Protein AF-A0AAI7ZFQ3-F1 (afdb_monomer_lite)

Secondary structure (DSSP, 8-state):
---------PPPP------------------PPP----------PPPPP--------------------PPPSB-HHIIIII---PBEEEEEETTEEEEEEEETTEEEEE-BSSPBSSHHHHHHHHHHT-SPBPS--

Structure (mmCIF, N/CA/C/O backbone):
data_AF-A0AAI7ZFQ3-F1
#
_entry.id   AF-A0AAI7ZFQ3-F1
#
loop_
_atom_site.group_PDB
_atom_site.id
_atom_site.type_symbol
_atom_site.label_atom_id
_atom_site.label_alt_id
_atom_site.label_comp_id
_atom_site.label_asym_id
_atom_site.label_entity_id
_atom_site.label_seq_id
_atom_site.pdbx_PDB_ins_code
_atom_site.Cartn_x
_atom_site.Cartn_y
_atom_site.Cartn_z
_atom_site.occupancy
_atom_site.B_iso_or_equiv
_atom_site.auth_seq_id
_atom_site.auth_comp_id
_atom_site.auth_asym_id
_atom_site.auth_atom_id
_atom_site.pdbx_PDB_model_num
ATOM 1 N N . MET A 1 1 ? -7.528 -33.629 7.986 1.00 41.12 1 MET A N 1
ATOM 2 C CA . MET A 1 1 ? -6.453 -33.975 7.031 1.00 41.12 1 MET A CA 1
ATOM 3 C C . MET A 1 1 ? -6.542 -32.980 5.875 1.00 41.12 1 MET A C 1
ATOM 5 O O . MET A 1 1 ? -7.444 -33.098 5.067 1.00 41.12 1 MET A O 1
ATOM 9 N N . LEU A 1 2 ? -5.971 -31.781 6.020 1.00 47.16 2 LEU A N 1
ATOM 10 C CA . LEU A 1 2 ? -4.664 -31.378 5.470 1.00 47.16 2 LEU A CA 1
ATOM 11 C C . LEU A 1 2 ? -4.509 -31.696 3.974 1.00 47.16 2 LEU A C 1
ATOM 13 O O . LEU A 1 2 ? -4.024 -32.764 3.632 1.00 47.16 2 LEU A O 1
ATOM 17 N N . LEU A 1 3 ? -4.850 -30.734 3.113 1.00 45.72 3 LEU A N 1
ATOM 18 C CA . LEU A 1 3 ? -4.250 -30.577 1.784 1.00 45.72 3 LEU A CA 1
ATOM 19 C C . LEU A 1 3 ? -3.948 -29.089 1.575 1.00 45.72 3 LEU A C 1
ATOM 21 O O . LEU A 1 3 ? -4.693 -28.344 0.945 1.00 45.72 3 LEU A O 1
ATOM 25 N N . THR A 1 4 ? -2.843 -28.647 2.173 1.00 49.97 4 THR A N 1
ATOM 26 C CA . THR A 1 4 ? -2.204 -27.372 1.851 1.00 49.97 4 THR A CA 1
ATOM 27 C C . THR A 1 4 ? -1.523 -27.535 0.494 1.00 49.97 4 THR A C 1
ATOM 29 O O . THR A 1 4 ? -0.445 -28.120 0.397 1.00 49.97 4 THR A O 1
ATOM 32 N N . SER A 1 5 ? -2.163 -27.064 -0.574 1.00 43.50 5 SER A N 1
ATOM 33 C CA . SER A 1 5 ? -1.555 -27.021 -1.905 1.00 43.50 5 SER A CA 1
ATOM 34 C C . SER A 1 5 ? -0.593 -25.831 -1.989 1.00 43.50 5 SER A C 1
ATOM 36 O O . SER A 1 5 ? -0.922 -24.783 -2.541 1.00 43.50 5 SER A O 1
ATOM 38 N N . SER A 1 6 ? 0.595 -25.983 -1.401 1.00 46.84 6 SER A N 1
ATOM 39 C CA . SER A 1 6 ? 1.730 -25.081 -1.611 1.00 46.84 6 SER A CA 1
ATOM 40 C C . SER A 1 6 ? 2.321 -25.340 -2.993 1.00 46.84 6 SER A C 1
ATOM 42 O O . SER A 1 6 ? 3.025 -26.326 -3.195 1.00 46.84 6 SER A O 1
ATOM 44 N N . ALA A 1 7 ? 2.043 -24.456 -3.947 1.00 53.56 7 ALA A N 1
ATOM 45 C CA . ALA A 1 7 ? 2.767 -24.408 -5.211 1.00 53.56 7 ALA A CA 1
ATOM 46 C C . ALA A 1 7 ? 4.054 -23.576 -5.027 1.00 53.56 7 ALA A C 1
ATOM 48 O O . ALA A 1 7 ? 3.957 -22.396 -4.682 1.00 53.56 7 ALA A O 1
ATOM 49 N N . PRO A 1 8 ? 5.259 -24.133 -5.244 1.00 49.69 8 PRO A N 1
ATOM 50 C CA . PRO A 1 8 ? 6.464 -23.329 -5.380 1.00 49.69 8 PRO A CA 1
ATOM 51 C C . PRO A 1 8 ? 6.495 -22.696 -6.777 1.00 49.69 8 PRO A C 1
ATOM 53 O O . PRO A 1 8 ? 6.519 -23.390 -7.793 1.00 49.69 8 PRO A O 1
ATOM 56 N N . CYS A 1 9 ? 6.498 -21.364 -6.835 1.00 45.59 9 CYS A N 1
ATOM 57 C CA . CYS A 1 9 ? 6.738 -20.627 -8.070 1.00 45.59 9 CYS A CA 1
ATOM 58 C C . CYS A 1 9 ? 8.158 -20.921 -8.577 1.00 45.59 9 CYS A C 1
ATOM 60 O O . CYS A 1 9 ? 9.153 -20.485 -8.001 1.00 45.59 9 CYS A O 1
ATOM 62 N N . GLN A 1 10 ? 8.213 -21.686 -9.663 1.00 47.81 10 GLN A N 1
ATOM 63 C CA . GLN A 1 10 ? 9.390 -22.045 -10.441 1.00 47.81 10 GLN A CA 1
ATOM 64 C C . GLN A 1 10 ? 10.123 -20.783 -10.939 1.00 47.81 10 GLN A C 1
ATOM 66 O O . GLN A 1 10 ? 9.554 -19.977 -11.675 1.00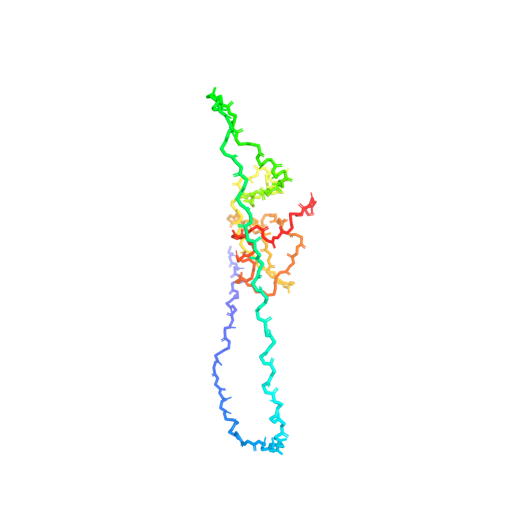 47.81 10 GLN A O 1
ATOM 71 N N . GLN A 1 11 ? 11.402 -20.625 -10.592 1.00 54.69 11 GLN A N 1
ATOM 72 C CA . GLN A 1 11 ? 12.312 -19.738 -11.323 1.00 54.69 11 GLN A CA 1
ATOM 73 C C . GLN A 1 11 ? 12.750 -20.432 -12.622 1.00 54.69 11 GLN A C 1
ATOM 75 O O . GLN A 1 11 ? 13.258 -21.553 -12.551 1.00 54.69 11 GLN A O 1
ATOM 80 N N . PRO A 1 12 ? 12.655 -19.793 -13.798 1.00 55.22 12 PRO A N 1
ATOM 81 C CA . PRO A 1 12 ? 13.429 -20.219 -14.954 1.00 55.22 12 PRO A CA 1
ATOM 82 C C . PRO A 1 12 ? 14.797 -19.524 -14.961 1.00 55.22 12 PRO A C 1
ATOM 84 O O . PRO A 1 12 ? 14.906 -18.297 -14.970 1.00 55.22 12 PRO A O 1
ATOM 87 N N . GLY A 1 13 ? 15.843 -20.348 -14.924 1.00 40.88 13 GLY A N 1
ATOM 88 C CA . GLY A 1 13 ? 17.237 -19.946 -15.035 1.00 40.88 13 GLY A CA 1
ATOM 89 C C . GLY A 1 13 ? 17.664 -19.539 -16.451 1.00 40.88 13 GLY A C 1
ATOM 90 O O . GLY A 1 13 ? 17.135 -20.011 -17.451 1.00 40.88 13 GLY A O 1
ATOM 91 N N . SER A 1 14 ? 18.653 -18.642 -16.471 1.00 50.50 14 SER A N 1
ATOM 92 C CA . SER A 1 14 ? 19.787 -18.490 -17.396 1.00 50.50 14 SER A CA 1
ATOM 93 C C . SER A 1 14 ? 19.914 -19.431 -18.607 1.00 50.50 14 SER A C 1
ATOM 95 O O . SER A 1 14 ? 20.019 -20.638 -18.420 1.00 50.50 14 SER A O 1
ATOM 97 N N . LEU A 1 15 ? 20.131 -18.851 -19.804 1.00 46.41 15 LEU A N 1
ATOM 98 C CA . LEU A 1 15 ? 21.307 -19.033 -20.699 1.00 46.41 15 LEU A CA 1
ATOM 99 C C . LEU A 1 15 ? 20.978 -18.684 -22.168 1.00 46.41 15 LEU A C 1
ATOM 101 O O . LEU A 1 15 ? 19.913 -19.023 -22.666 1.00 46.41 15 LEU A O 1
ATOM 105 N N . GLY A 1 16 ? 21.941 -18.083 -22.884 1.00 39.31 16 GLY A N 1
ATOM 106 C CA . GLY A 1 16 ? 21.940 -17.983 -24.356 1.00 39.31 16 GLY A CA 1
ATOM 107 C C . GLY A 1 16 ? 22.185 -16.562 -24.883 1.00 39.31 16 GLY A C 1
ATOM 108 O O . GLY A 1 16 ? 21.245 -15.824 -25.121 1.00 39.31 16 GLY A O 1
ATOM 109 N N . CYS A 1 17 ? 23.411 -16.034 -24.882 1.00 43.31 17 CYS A N 1
ATOM 110 C CA . CYS A 1 17 ? 24.428 -16.176 -25.937 1.00 43.31 17 CYS A CA 1
ATOM 111 C C . CYS A 1 17 ? 24.175 -15.368 -27.234 1.00 43.31 17 CYS A C 1
ATOM 113 O O . CYS A 1 17 ? 23.319 -15.706 -28.035 1.00 43.31 17 CYS A O 1
ATOM 115 N N . ARG A 1 18 ? 25.126 -14.452 -27.492 1.00 44.66 18 ARG A N 1
ATOM 116 C CA . ARG A 1 18 ? 25.699 -14.058 -28.800 1.00 44.66 18 ARG A CA 1
ATOM 117 C C . ARG A 1 18 ? 24.894 -13.116 -29.710 1.00 44.66 18 ARG A C 1
ATOM 119 O O . ARG A 1 18 ? 24.021 -13.521 -30.460 1.00 44.66 18 ARG A O 1
ATOM 126 N N . GLY A 1 19 ? 25.392 -11.881 -29.784 1.00 39.88 19 GLY A N 1
ATOM 127 C CA . GLY A 1 19 ? 25.233 -10.978 -30.924 1.00 39.88 19 GLY A CA 1
ATOM 128 C C . GLY A 1 19 ? 26.386 -9.974 -30.961 1.00 39.88 19 GLY A C 1
ATOM 129 O O . GLY A 1 19 ? 26.319 -8.914 -30.348 1.00 39.88 19 GLY A O 1
ATOM 130 N N . ILE A 1 20 ? 27.490 -10.343 -31.613 1.00 44.75 20 ILE A N 1
ATOM 131 C CA . ILE A 1 20 ? 28.644 -9.473 -31.877 1.00 44.75 20 ILE A CA 1
ATOM 132 C C . ILE A 1 20 ? 28.302 -8.558 -33.068 1.00 44.75 20 ILE A C 1
ATOM 134 O O . ILE A 1 20 ? 27.959 -9.090 -34.112 1.00 44.75 20 ILE A O 1
ATOM 138 N N . ARG A 1 21 ? 28.402 -7.230 -32.843 1.00 48.50 21 ARG A N 1
ATOM 139 C CA . ARG A 1 21 ? 28.926 -6.086 -33.659 1.00 48.50 21 ARG A CA 1
ATOM 140 C C . ARG A 1 21 ? 28.874 -6.146 -35.213 1.00 48.50 21 ARG A C 1
ATOM 142 O O . ARG A 1 21 ? 28.894 -7.219 -35.787 1.00 48.50 21 ARG A O 1
ATOM 149 N N . PRO A 1 22 ? 29.198 -5.046 -35.928 1.00 50.09 22 PRO A N 1
ATOM 150 C CA . PRO A 1 22 ? 28.854 -3.625 -35.779 1.00 50.09 22 PRO A CA 1
ATOM 151 C C . PRO A 1 22 ? 28.275 -3.048 -37.097 1.00 50.09 22 PRO A C 1
ATOM 153 O O . PRO A 1 22 ? 28.579 -3.536 -38.180 1.00 50.09 22 PRO A O 1
ATOM 156 N N . ALA A 1 23 ? 27.542 -1.932 -37.047 1.00 45.25 23 ALA A N 1
ATOM 157 C CA . ALA A 1 23 ? 27.281 -1.126 -38.243 1.00 45.25 23 ALA A CA 1
ATOM 158 C C . ALA A 1 23 ? 27.799 0.300 -38.044 1.00 45.25 23 ALA A C 1
ATOM 160 O O . ALA A 1 23 ? 27.291 1.103 -37.268 1.00 45.25 23 ALA A O 1
ATOM 161 N N . ARG A 1 24 ? 28.889 0.538 -38.762 1.00 44.94 24 ARG A N 1
ATOM 162 C CA . ARG A 1 24 ? 29.570 1.789 -39.062 1.00 44.94 24 ARG A CA 1
ATOM 163 C C . ARG A 1 24 ? 28.572 2.793 -39.652 1.00 44.94 24 ARG A C 1
ATOM 165 O O . ARG A 1 24 ? 27.962 2.502 -40.671 1.00 44.94 24 ARG A O 1
ATOM 172 N N . SER A 1 25 ? 28.477 3.990 -39.085 1.00 41.03 25 SER A N 1
ATOM 173 C CA . SER A 1 25 ? 28.096 5.166 -39.870 1.00 41.03 25 SER A CA 1
ATOM 174 C C . SER A 1 25 ? 28.988 6.328 -39.472 1.00 41.03 25 SER A C 1
ATOM 176 O O . SER A 1 25 ? 28.875 6.934 -38.411 1.00 41.03 25 SER A O 1
ATOM 178 N N . THR A 1 26 ? 29.984 6.516 -40.322 1.00 50.16 26 THR A N 1
ATOM 179 C CA . THR A 1 26 ? 30.900 7.641 -40.366 1.00 50.16 26 THR A CA 1
ATOM 180 C C . THR A 1 26 ? 30.145 8.786 -41.020 1.00 50.16 26 THR A C 1
ATOM 182 O O . THR A 1 26 ? 29.658 8.626 -42.137 1.00 50.16 26 THR A O 1
ATOM 185 N N . SER A 1 27 ? 30.072 9.944 -40.373 1.00 48.28 27 SER A N 1
ATOM 186 C CA . SER A 1 27 ? 29.898 11.205 -41.088 1.00 48.28 27 SER A CA 1
ATOM 187 C C . SER A 1 27 ? 30.503 12.364 -40.300 1.00 48.28 27 SER A C 1
ATOM 189 O O . SER A 1 27 ? 30.554 12.310 -39.071 1.00 48.28 27 SER A O 1
ATOM 191 N N . PRO A 1 28 ? 31.057 13.359 -41.007 1.00 49.19 28 PRO A N 1
ATOM 192 C CA . PRO A 1 28 ? 32.196 14.127 -40.544 1.00 49.19 28 PRO A CA 1
ATOM 193 C C . PRO A 1 28 ? 31.818 15.530 -40.058 1.00 49.19 28 PRO A C 1
ATOM 195 O O . PRO A 1 28 ? 30.822 16.111 -40.470 1.00 49.19 28 PRO A O 1
ATOM 198 N N . LEU A 1 29 ? 32.709 16.067 -39.222 1.00 51.31 29 LEU A N 1
ATOM 199 C CA . LEU A 1 29 ? 33.137 17.467 -39.178 1.00 51.31 29 LEU A CA 1
ATOM 200 C C . LEU A 1 29 ? 32.043 18.546 -39.263 1.00 51.31 29 LEU A C 1
ATOM 202 O O . LEU A 1 29 ? 31.675 18.993 -40.345 1.00 51.31 29 LEU A O 1
ATOM 206 N N . ARG A 1 30 ? 31.736 19.158 -38.114 1.00 50.47 30 ARG A N 1
ATOM 207 C CA . ARG A 1 30 ? 31.728 20.627 -38.036 1.00 50.47 30 ARG A CA 1
ATOM 208 C C . ARG A 1 30 ? 32.413 21.101 -36.764 1.00 50.47 30 ARG A C 1
ATOM 210 O O . ARG A 1 30 ? 31.838 21.146 -35.684 1.00 50.47 30 ARG A O 1
ATOM 217 N N . ILE A 1 31 ? 33.675 21.467 -36.950 1.00 56.78 31 ILE A N 1
ATOM 218 C CA . ILE A 1 31 ? 34.422 22.362 -36.075 1.00 56.78 31 ILE A CA 1
ATOM 219 C C . ILE A 1 31 ? 33.749 23.731 -36.214 1.00 56.78 31 ILE A C 1
ATOM 221 O O . ILE A 1 31 ? 33.900 24.406 -37.230 1.00 56.78 31 ILE A O 1
ATOM 225 N N . GLY A 1 32 ? 32.932 24.091 -35.229 1.00 50.06 32 GLY A N 1
ATOM 226 C CA . GLY A 1 32 ? 32.447 25.455 -35.054 1.00 50.06 32 GLY A CA 1
ATOM 227 C C . GLY A 1 32 ? 33.520 26.295 -34.349 1.00 50.06 32 GLY A C 1
ATOM 228 O O . GLY A 1 32 ? 34.150 25.796 -33.413 1.00 50.06 32 GLY A O 1
ATOM 229 N N . PRO A 1 33 ? 33.780 27.534 -34.793 1.00 54.16 33 PRO A N 1
ATOM 230 C CA . PRO A 1 33 ? 34.838 28.371 -34.249 1.00 54.16 33 PRO A CA 1
ATOM 231 C C . PRO A 1 33 ? 34.534 28.851 -32.826 1.00 54.16 33 PRO A C 1
ATOM 233 O O . PRO A 1 33 ? 33.404 29.174 -32.466 1.00 54.16 33 PRO A O 1
ATOM 236 N N . ARG A 1 34 ? 35.610 28.929 -32.038 1.00 56.12 34 ARG A N 1
ATOM 237 C CA . ARG A 1 34 ? 35.700 29.608 -30.744 1.00 56.12 34 ARG A CA 1
ATOM 238 C C . ARG A 1 34 ? 35.199 31.044 -30.890 1.00 56.12 34 ARG A C 1
ATOM 240 O O . ARG A 1 34 ? 35.831 31.837 -31.580 1.00 56.12 34 ARG A O 1
ATOM 247 N N . THR A 1 35 ? 34.159 31.411 -30.155 1.00 51.41 35 THR A N 1
ATOM 248 C CA . THR A 1 35 ? 33.882 32.817 -29.843 1.00 51.41 35 THR A CA 1
ATOM 249 C C . THR A 1 35 ? 33.814 32.971 -28.335 1.00 51.41 35 THR A C 1
ATOM 251 O O . THR A 1 35 ? 32.782 32.788 -27.697 1.00 51.41 35 THR A O 1
ATOM 254 N N . SER A 1 36 ? 34.989 33.264 -27.783 1.00 54.91 36 SER A N 1
ATOM 255 C CA . SER A 1 36 ? 35.191 33.825 -26.454 1.00 54.91 36 SER A CA 1
ATOM 256 C C . SER A 1 36 ? 34.555 35.213 -26.421 1.00 54.91 36 SER A C 1
ATOM 258 O O . SER A 1 36 ? 35.161 36.180 -26.878 1.00 54.91 36 SER A O 1
ATOM 260 N N . ALA A 1 37 ? 33.330 35.317 -25.916 1.00 50.97 37 ALA A N 1
ATOM 261 C CA . ALA A 1 37 ? 32.676 36.599 -25.699 1.00 50.97 37 ALA A CA 1
ATOM 262 C C . ALA A 1 37 ? 32.950 37.073 -24.264 1.00 50.97 37 ALA A C 1
ATOM 264 O O . ALA A 1 37 ? 32.307 36.643 -23.313 1.00 50.97 37 ALA A O 1
ATOM 265 N N . PHE A 1 38 ? 33.997 37.895 -24.158 1.00 46.75 38 PHE A N 1
ATOM 266 C CA . PHE A 1 38 ? 34.141 39.060 -23.282 1.00 46.75 38 PHE A CA 1
ATOM 267 C C . PHE A 1 38 ? 33.363 39.052 -21.953 1.00 46.75 38 PHE A C 1
ATOM 269 O O . PHE A 1 38 ? 32.190 39.416 -21.893 1.00 46.75 38 PHE A O 1
ATOM 276 N N . LEU A 1 39 ? 34.080 38.766 -20.859 1.00 51.19 39 LEU A N 1
ATOM 277 C CA . LEU A 1 39 ? 33.701 39.260 -19.537 1.00 51.19 39 LEU A CA 1
ATOM 278 C C . LEU A 1 39 ? 33.807 40.791 -19.540 1.00 51.19 39 LEU A C 1
ATOM 280 O O . LEU A 1 39 ? 34.899 41.339 -19.681 1.00 51.19 39 LEU A O 1
ATOM 284 N N . ALA A 1 40 ? 32.681 41.474 -19.358 1.00 54.09 40 ALA A N 1
ATOM 285 C CA . ALA A 1 40 ? 32.674 42.885 -18.998 1.00 54.09 40 ALA A CA 1
ATOM 286 C C . ALA A 1 40 ? 33.002 43.029 -17.495 1.00 54.09 40 ALA A C 1
ATOM 288 O O . ALA A 1 40 ? 32.322 42.405 -16.676 1.00 54.09 40 ALA A O 1
ATOM 289 N N . PRO A 1 41 ? 34.005 43.834 -17.096 1.00 54.47 41 PRO A N 1
ATOM 290 C CA . PRO A 1 41 ? 34.222 44.175 -15.696 1.00 54.47 41 PRO A CA 1
ATOM 291 C C . PRO A 1 41 ? 33.227 45.266 -15.278 1.00 54.47 41 PRO A C 1
ATOM 293 O O . PRO A 1 41 ? 33.299 46.403 -15.739 1.00 54.47 41 PRO A O 1
ATOM 296 N N . MET A 1 42 ? 32.281 44.919 -14.407 1.00 58.50 42 MET A N 1
ATOM 297 C CA . MET A 1 42 ? 31.404 45.899 -13.762 1.00 58.50 42 MET A CA 1
ATOM 298 C C . MET A 1 42 ? 32.153 46.582 -12.603 1.00 58.50 42 MET A C 1
ATOM 300 O O . MET A 1 42 ? 32.777 45.882 -11.801 1.00 58.50 42 MET A O 1
ATOM 304 N N . PRO A 1 43 ? 32.095 47.920 -12.469 1.00 57.09 43 PRO A N 1
ATOM 305 C CA . PRO A 1 43 ? 32.671 48.630 -11.334 1.00 57.09 43 PRO A CA 1
ATOM 306 C C . PRO A 1 43 ? 31.801 48.404 -10.095 1.00 57.09 43 PRO A C 1
ATOM 308 O O . PRO A 1 43 ? 30.681 48.908 -9.993 1.00 57.09 43 PRO A O 1
ATOM 311 N N . PHE A 1 44 ? 32.312 47.622 -9.147 1.00 52.34 44 PHE A N 1
ATOM 312 C CA . PHE A 1 44 ? 31.639 47.378 -7.878 1.00 52.34 44 PHE A CA 1
ATOM 313 C C . PHE A 1 44 ? 31.868 48.580 -6.949 1.00 52.34 44 PHE A C 1
ATOM 315 O O . PHE A 1 44 ? 32.906 48.700 -6.301 1.00 52.34 44 PHE A O 1
ATOM 322 N N . HIS A 1 45 ? 30.908 49.505 -6.934 1.00 56.84 45 HIS A N 1
ATOM 323 C CA . HIS A 1 45 ? 30.829 50.561 -5.927 1.00 56.84 45 HIS A CA 1
ATOM 324 C C . HIS A 1 45 ? 30.524 49.948 -4.545 1.00 56.84 45 HIS A C 1
ATOM 326 O O . HIS A 1 45 ? 29.595 49.143 -4.440 1.00 56.84 45 HIS A O 1
ATOM 332 N N . PRO A 1 46 ? 31.251 50.330 -3.480 1.00 63.09 46 PRO A N 1
ATOM 333 C CA . PRO A 1 46 ? 30.953 49.893 -2.120 1.00 63.09 46 PRO A CA 1
ATOM 334 C C . PRO A 1 46 ? 29.794 50.710 -1.518 1.00 63.09 46 PRO A C 1
ATOM 336 O O . PRO A 1 46 ? 29.863 51.941 -1.524 1.00 63.09 46 PRO A O 1
ATOM 339 N N . PRO A 1 47 ? 28.750 50.080 -0.948 1.00 65.31 47 PRO A N 1
ATOM 340 C CA . PRO A 1 47 ? 27.830 50.780 -0.062 1.00 65.31 47 PRO A CA 1
ATOM 341 C C . PRO A 1 47 ? 28.385 50.869 1.380 1.00 65.31 47 PRO A C 1
ATOM 343 O O . PRO A 1 47 ? 29.092 49.964 1.833 1.00 65.31 47 PRO A O 1
ATOM 346 N N . PRO A 1 48 ? 28.089 51.971 2.093 1.00 54.94 48 PRO A N 1
ATOM 347 C CA . PRO A 1 48 ? 28.709 52.344 3.361 1.00 54.94 48 PRO A CA 1
ATOM 348 C C . PRO A 1 48 ? 28.254 51.512 4.563 1.00 54.94 48 PRO A C 1
ATOM 350 O O . PRO A 1 48 ? 27.138 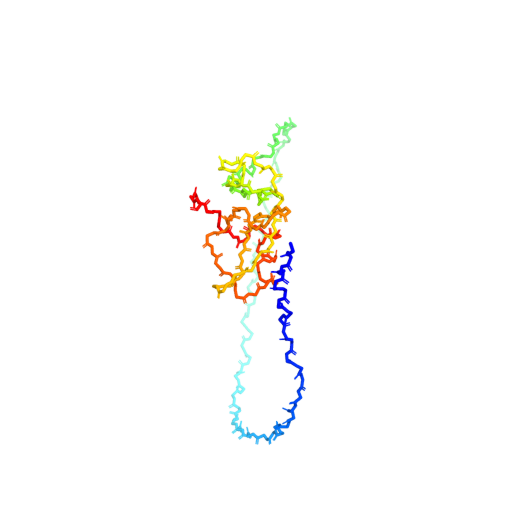51.002 4.631 1.00 54.94 48 PRO A O 1
ATOM 353 N N . ALA A 1 49 ? 29.154 51.461 5.546 1.00 54.31 49 ALA A N 1
ATOM 354 C CA . ALA A 1 49 ? 28.922 50.957 6.886 1.00 54.31 49 ALA A CA 1
ATOM 355 C C . ALA A 1 49 ? 27.786 51.710 7.596 1.00 54.31 49 ALA A C 1
ATOM 357 O O . ALA A 1 49 ? 27.763 52.938 7.645 1.00 54.31 49 ALA A O 1
ATOM 358 N N . GLY A 1 50 ? 26.896 50.939 8.208 1.00 49.81 50 GLY A N 1
ATOM 359 C CA . GLY A 1 50 ? 25.863 51.394 9.129 1.00 49.81 50 GLY A CA 1
ATOM 360 C C . GLY A 1 50 ? 24.798 50.306 9.254 1.00 49.81 50 GLY A C 1
ATOM 361 O O . GLY A 1 50 ? 24.524 49.606 8.292 1.00 49.81 50 GLY A O 1
ATOM 362 N N . THR A 1 51 ? 24.169 50.021 10.380 1.00 58.09 51 THR A N 1
ATOM 363 C CA . THR A 1 51 ? 24.302 50.462 11.765 1.00 58.09 51 THR A CA 1
ATOM 364 C C . THR A 1 51 ? 23.579 49.377 12.574 1.00 58.09 51 THR A C 1
ATOM 366 O O . THR A 1 51 ? 22.637 48.766 12.078 1.00 58.09 51 THR A O 1
ATOM 369 N N . SER A 1 52 ? 24.008 49.161 13.817 1.00 54.75 52 SER A N 1
ATOM 370 C CA . SER A 1 52 ? 23.212 48.597 14.922 1.00 54.75 52 SER A CA 1
ATOM 371 C C . SER A 1 52 ? 22.537 47.228 14.743 1.00 54.75 52 SER A C 1
ATOM 373 O O . SER A 1 52 ? 21.463 47.073 14.173 1.00 54.75 52 SER A O 1
ATOM 375 N N . ILE A 1 53 ? 23.137 46.272 15.444 1.00 58.94 53 ILE A N 1
ATOM 376 C CA . ILE A 1 53 ? 22.511 45.132 16.119 1.00 58.94 53 ILE A CA 1
ATOM 377 C C . ILE A 1 53 ? 21.121 45.493 16.685 1.00 58.94 53 ILE A C 1
ATOM 379 O O . ILE A 1 53 ? 21.004 46.481 17.413 1.00 58.94 53 ILE A O 1
ATOM 383 N N . PRO A 1 54 ? 20.124 44.611 16.507 1.00 53.94 54 PRO A N 1
ATOM 384 C CA . PRO A 1 54 ? 19.347 44.178 17.665 1.00 53.94 54 PRO A CA 1
ATOM 385 C C . PRO A 1 54 ? 19.570 42.691 17.967 1.00 53.94 54 PRO A C 1
ATOM 387 O O . PRO A 1 54 ? 19.454 41.813 17.116 1.00 53.94 54 PRO A O 1
ATOM 390 N N . ARG A 1 55 ? 19.899 42.422 19.233 1.00 60.09 55 ARG A N 1
ATOM 391 C CA . ARG A 1 55 ? 19.804 41.101 19.851 1.00 60.09 55 ARG A CA 1
ATOM 392 C C . ARG A 1 55 ? 18.314 40.823 20.018 1.00 60.09 55 ARG A C 1
ATOM 394 O O . ARG A 1 55 ? 17.656 41.539 20.763 1.00 60.09 55 ARG A O 1
ATOM 401 N N . GLY A 1 56 ? 17.787 39.815 19.345 1.00 48.09 56 GLY A N 1
ATOM 402 C CA . GLY A 1 56 ? 16.380 39.461 19.465 1.00 48.09 56 GLY A CA 1
ATOM 403 C C . GLY A 1 56 ? 16.147 38.116 18.817 1.00 48.09 56 GLY A C 1
ATOM 404 O O . GLY A 1 56 ? 16.483 37.917 17.657 1.00 48.09 56 GLY A O 1
ATOM 405 N N . LEU A 1 57 ? 15.669 37.180 19.621 1.00 54.44 57 LEU A N 1
ATOM 406 C CA . LEU A 1 57 ? 15.232 35.868 19.203 1.00 54.44 57 LEU A CA 1
ATOM 407 C C . LEU A 1 57 ? 14.149 36.022 18.136 1.00 54.44 57 LEU A C 1
ATOM 409 O O . LEU A 1 57 ? 13.140 36.636 18.439 1.00 54.44 57 LEU A O 1
ATOM 413 N N . ASP A 1 58 ? 14.309 35.407 16.968 1.00 43.88 58 ASP A N 1
ATOM 414 C CA . ASP A 1 58 ? 13.152 34.870 16.257 1.00 43.88 58 ASP A CA 1
ATOM 415 C C . ASP A 1 58 ? 13.554 33.632 15.459 1.00 43.88 58 ASP A C 1
ATOM 417 O O . ASP A 1 58 ? 14.298 33.643 14.476 1.00 43.88 58 ASP A O 1
ATOM 421 N N . CYS A 1 59 ? 13.096 32.520 16.013 1.00 49.94 59 CYS A N 1
ATOM 422 C CA . CYS A 1 59 ? 13.291 31.164 15.570 1.00 49.94 59 CYS A CA 1
ATOM 423 C C . CYS A 1 59 ? 12.490 30.898 14.285 1.00 49.94 59 CYS A C 1
ATOM 425 O O . CYS A 1 59 ? 11.291 31.138 14.234 1.00 49.94 59 CYS A O 1
ATOM 427 N N . LEU A 1 60 ? 13.142 30.292 13.289 1.00 51.78 60 LEU A N 1
ATOM 428 C CA . LEU A 1 60 ? 12.539 29.326 12.357 1.00 51.78 60 LEU A CA 1
ATOM 429 C C . LEU A 1 60 ? 11.200 29.722 11.698 1.00 51.78 60 LEU A C 1
ATOM 431 O O . LEU A 1 60 ? 10.233 28.969 11.755 1.00 51.78 60 LEU A O 1
ATOM 435 N N . ALA A 1 61 ? 11.158 30.825 10.955 1.00 56.31 61 ALA A N 1
ATOM 436 C CA . ALA A 1 61 ? 10.087 31.060 9.984 1.00 56.31 61 ALA A CA 1
ATOM 437 C C . ALA A 1 61 ? 10.529 30.668 8.560 1.00 56.31 61 ALA A C 1
ATOM 439 O O . ALA A 1 61 ? 10.579 31.490 7.652 1.00 56.31 61 ALA A O 1
ATOM 440 N N . PHE A 1 62 ? 10.828 29.382 8.348 1.00 51.00 62 PHE A N 1
ATOM 441 C CA . PHE A 1 62 ? 10.665 28.757 7.028 1.00 51.00 62 PHE A CA 1
ATOM 442 C C . PHE A 1 62 ? 9.594 27.678 7.148 1.00 51.00 62 PHE A C 1
ATOM 444 O O . PHE A 1 62 ? 9.836 26.483 6.988 1.00 51.00 62 PHE A O 1
ATOM 451 N N . SER A 1 63 ? 8.384 28.131 7.476 1.00 61.75 63 SER A N 1
ATOM 452 C CA . SER A 1 63 ? 7.157 27.347 7.391 1.00 61.75 63 SER A CA 1
ATOM 453 C C . SER A 1 63 ? 6.851 27.048 5.928 1.00 61.75 63 SER A C 1
ATOM 455 O O . SER A 1 63 ? 5.914 27.589 5.343 1.00 61.75 63 SER A O 1
ATOM 457 N N . ARG A 1 64 ? 7.629 26.155 5.312 1.00 54.69 64 ARG A N 1
ATOM 458 C CA . ARG A 1 64 ? 7.156 25.433 4.139 1.00 54.69 64 ARG A CA 1
ATOM 459 C C . ARG A 1 64 ? 6.225 24.348 4.653 1.00 54.69 64 ARG A C 1
ATOM 461 O O . ARG A 1 64 ? 6.633 23.224 4.924 1.00 54.69 64 ARG A O 1
ATOM 468 N N . SER A 1 65 ? 4.972 24.754 4.835 1.00 60.88 65 SER A N 1
ATOM 469 C CA . SER A 1 65 ? 3.821 23.871 4.961 1.00 60.88 65 SER A CA 1
ATOM 470 C C . SER A 1 65 ? 3.764 22.977 3.721 1.00 60.88 65 SER A C 1
ATOM 472 O O . SER A 1 65 ? 3.195 23.319 2.690 1.00 60.88 65 SER A O 1
ATOM 474 N N . LEU A 1 66 ? 4.452 21.848 3.797 1.00 55.19 66 LEU A N 1
ATOM 475 C CA . LEU A 1 66 ? 4.177 20.663 3.014 1.00 55.19 66 LEU A CA 1
ATOM 476 C C . LEU A 1 66 ? 4.004 19.601 4.079 1.00 55.19 66 LEU A C 1
ATOM 478 O O . LEU A 1 66 ? 4.979 19.195 4.711 1.00 55.19 66 LEU A O 1
ATOM 482 N N . SER A 1 67 ? 2.760 19.200 4.319 1.00 58.25 67 SER A N 1
ATOM 483 C CA . SER A 1 67 ? 2.462 17.933 4.972 1.00 58.25 67 SER A CA 1
ATOM 484 C C . SER A 1 67 ? 3.111 16.831 4.130 1.00 58.25 67 SER A C 1
ATOM 486 O O . SER A 1 67 ? 2.478 16.210 3.282 1.00 58.25 67 SER A O 1
ATOM 488 N N . MET A 1 68 ? 4.416 16.619 4.303 1.00 53.81 68 MET A N 1
ATOM 489 C CA . MET A 1 68 ? 5.053 15.354 3.994 1.00 53.81 68 MET A CA 1
ATOM 490 C C . MET A 1 68 ? 4.537 14.424 5.078 1.00 53.81 68 MET A C 1
ATOM 492 O O . MET A 1 68 ? 5.186 14.238 6.107 1.00 53.81 68 MET A O 1
ATOM 496 N N . SER A 1 69 ? 3.300 13.953 4.889 1.00 57.44 69 SER A N 1
ATOM 497 C CA . SER A 1 69 ? 2.746 12.854 5.662 1.00 57.44 69 SER A CA 1
ATOM 498 C C . SER A 1 69 ? 3.764 11.739 5.551 1.00 57.44 69 SER A C 1
ATOM 500 O O . SER A 1 69 ? 3.914 11.128 4.495 1.00 57.44 69 SER A O 1
ATOM 502 N N . GLN A 1 70 ? 4.552 11.569 6.612 1.00 58.84 70 GLN A N 1
ATOM 503 C CA . GLN A 1 70 ? 5.507 10.482 6.687 1.00 58.84 70 GLN A CA 1
ATOM 504 C C . GLN A 1 70 ? 4.723 9.208 6.386 1.00 58.84 70 GLN A C 1
ATOM 506 O O . GLN A 1 70 ? 3.624 9.057 6.940 1.00 58.84 70 GLN A O 1
ATOM 511 N N . PRO A 1 71 ? 5.220 8.328 5.499 1.00 62.78 71 PRO A N 1
ATOM 512 C CA . PRO A 1 71 ? 4.526 7.087 5.215 1.00 62.78 71 PRO A CA 1
ATOM 513 C C . PRO A 1 71 ? 4.295 6.389 6.552 1.00 62.78 71 PRO A C 1
ATOM 515 O O . PRO A 1 71 ? 5.240 6.088 7.288 1.00 62.78 71 PRO A O 1
ATOM 518 N N . SER A 1 72 ? 3.020 6.232 6.912 1.00 72.56 72 SER A N 1
ATOM 519 C CA . SER A 1 72 ? 2.642 5.613 8.176 1.00 72.56 72 SER A CA 1
ATOM 520 C C . SER A 1 72 ? 3.266 4.227 8.184 1.00 72.56 72 SER A C 1
ATOM 522 O O . SER A 1 72 ? 3.029 3.454 7.272 1.00 72.56 72 SER A O 1
ATOM 524 N N . ARG A 1 73 ? 4.096 3.888 9.177 1.00 84.38 73 ARG A N 1
ATOM 525 C CA . ARG A 1 73 ? 4.743 2.558 9.204 1.00 84.38 73 ARG A CA 1
ATOM 526 C C . ARG A 1 73 ? 3.751 1.413 9.432 1.00 84.38 73 ARG A C 1
ATOM 528 O O . ARG A 1 73 ? 4.136 0.252 9.337 1.00 84.38 73 ARG A O 1
ATOM 535 N N . PHE A 1 74 ? 2.496 1.749 9.715 1.00 89.62 74 PHE A N 1
ATOM 536 C CA . PHE A 1 74 ? 1.391 0.842 9.977 1.00 89.62 74 PHE A CA 1
ATOM 537 C C . PHE A 1 74 ? 0.235 1.121 9.015 1.00 89.62 74 PHE A C 1
ATOM 539 O O . PHE A 1 74 ? 0.067 2.259 8.571 1.00 89.62 74 PHE A O 1
ATOM 546 N N . GLY A 1 75 ? -0.551 0.089 8.709 1.00 90.44 75 GLY A N 1
ATOM 547 C CA . GLY A 1 75 ? -1.719 0.203 7.839 1.00 90.44 75 GLY A CA 1
ATOM 548 C C . GLY A 1 75 ? -2.852 0.976 8.497 1.00 90.44 75 GLY A C 1
ATOM 549 O O . GLY A 1 75 ? -3.314 0.620 9.584 1.00 90.44 75 GLY A O 1
ATOM 550 N N . GLN A 1 76 ? -3.306 2.023 7.820 1.00 90.38 76 GLN A N 1
ATOM 551 C CA . GLN A 1 76 ? -4.438 2.832 8.251 1.00 90.38 76 GLN A CA 1
ATOM 552 C C . GLN A 1 76 ? -5.750 2.090 8.001 1.00 90.38 76 GLN A C 1
ATOM 554 O O . GLN A 1 76 ? -6.617 2.083 8.874 1.00 90.38 76 GLN A O 1
ATOM 559 N N . LEU A 1 77 ? -5.884 1.412 6.857 1.00 90.69 77 LEU A N 1
ATOM 560 C CA . LEU A 1 77 ? -7.090 0.641 6.542 1.00 90.69 77 LEU A CA 1
ATOM 561 C C . LEU A 1 77 ? -7.161 -0.633 7.383 1.00 90.69 77 LEU A C 1
ATOM 563 O O . LEU A 1 77 ? -8.239 -1.000 7.844 1.00 90.69 77 LEU A O 1
ATOM 567 N N . ALA A 1 78 ? -6.024 -1.275 7.652 1.00 89.50 78 ALA A N 1
ATOM 568 C CA . ALA A 1 78 ? -5.960 -2.387 8.601 1.00 89.50 78 ALA A CA 1
ATOM 569 C C . ALA A 1 78 ? -6.458 -1.987 10.000 1.00 89.50 78 ALA A C 1
ATOM 571 O O . ALA A 1 78 ? -7.232 -2.716 10.623 1.00 89.50 78 ALA A O 1
ATOM 572 N N . LEU A 1 79 ? -6.075 -0.802 10.481 1.00 89.38 79 LEU A N 1
ATOM 573 C CA . LEU A 1 79 ? -6.547 -0.302 11.767 1.00 89.38 79 LEU A CA 1
ATOM 574 C C . LEU A 1 79 ? -8.033 0.079 11.722 1.00 89.38 79 LEU A C 1
ATOM 576 O O . LEU A 1 79 ? -8.774 -0.279 12.632 1.00 89.38 79 LEU A O 1
ATOM 580 N N . ALA A 1 80 ? -8.475 0.768 10.668 1.00 89.31 80 ALA A N 1
ATOM 581 C CA . ALA A 1 80 ? -9.845 1.264 10.555 1.00 89.31 80 ALA A CA 1
ATOM 582 C C . ALA A 1 80 ? -10.883 0.151 10.332 1.00 89.31 80 ALA A C 1
ATOM 584 O O . ALA A 1 80 ? -11.962 0.206 10.914 1.00 89.31 80 ALA A O 1
ATOM 585 N N . TYR A 1 81 ? -10.563 -0.854 9.510 1.00 88.75 81 TYR A N 1
ATOM 586 C CA . TYR A 1 81 ? -11.514 -1.897 9.106 1.00 88.75 81 TYR A CA 1
ATOM 587 C C . TYR A 1 81 ? -11.286 -3.233 9.812 1.00 88.75 81 TYR A C 1
ATOM 589 O O . TYR A 1 81 ? -12.253 -3.908 10.153 1.00 88.75 81 TYR A O 1
ATOM 597 N N . ALA A 1 82 ? -10.030 -3.623 10.052 1.00 86.94 82 ALA A N 1
ATOM 598 C CA . ALA A 1 82 ? -9.722 -4.871 10.752 1.00 86.94 82 ALA A CA 1
ATOM 599 C C . ALA A 1 82 ? -9.462 -4.670 12.256 1.00 86.94 82 ALA A C 1
ATOM 601 O O . ALA A 1 82 ? -9.392 -5.655 12.989 1.00 86.94 82 ALA A O 1
ATOM 602 N N . GLY A 1 83 ? -9.303 -3.427 12.731 1.00 89.31 83 GLY A N 1
ATOM 603 C CA . GLY A 1 83 ? -8.980 -3.135 14.132 1.00 89.31 83 GLY A CA 1
ATOM 604 C C . GLY A 1 83 ? -7.570 -3.571 14.542 1.00 89.31 83 GLY A C 1
ATOM 605 O O . GLY A 1 83 ? -7.293 -3.706 15.733 1.00 89.31 83 GLY A O 1
ATOM 606 N N . LYS A 1 84 ? -6.676 -3.832 13.577 1.00 88.62 84 LYS A N 1
ATOM 607 C CA . LYS A 1 84 ? -5.336 -4.387 13.822 1.00 88.62 84 LYS A CA 1
ATOM 608 C C . LYS A 1 84 ? -4.250 -3.403 13.396 1.00 88.62 84 LYS A C 1
ATOM 610 O O . LYS A 1 84 ? -4.208 -2.962 12.249 1.00 88.62 84 LYS A O 1
ATOM 615 N N . LEU A 1 85 ? -3.322 -3.106 14.306 1.00 90.62 85 LEU A N 1
ATOM 616 C CA . LEU A 1 85 ? -2.150 -2.279 14.018 1.00 90.62 85 LEU A CA 1
ATOM 617 C C . LEU A 1 85 ? -1.043 -3.133 13.382 1.00 90.62 85 LEU A C 1
ATOM 619 O O . LEU A 1 85 ? -0.149 -3.632 14.064 1.00 90.62 85 LEU A O 1
ATOM 623 N N . LEU A 1 86 ? -1.115 -3.315 12.067 1.00 91.56 86 LEU A N 1
ATOM 624 C CA . LEU A 1 86 ? -0.161 -4.137 11.322 1.00 91.56 86 LEU A CA 1
ATOM 625 C C . LEU A 1 86 ? 0.866 -3.270 10.584 1.00 91.56 86 LEU A C 1
ATOM 627 O O . LEU A 1 86 ? 0.495 -2.231 10.035 1.00 91.56 86 LEU A O 1
ATOM 631 N N . PRO A 1 87 ? 2.150 -3.670 10.546 1.00 91.88 87 PRO A N 1
ATOM 632 C CA . PRO A 1 87 ? 3.177 -2.927 9.827 1.00 91.88 87 PRO A CA 1
ATOM 633 C C . PRO A 1 87 ? 2.957 -2.993 8.311 1.00 91.88 87 PRO A C 1
ATOM 635 O O . PRO A 1 87 ? 2.552 -4.032 7.779 1.00 91.88 87 PRO A O 1
ATOM 638 N N . LEU A 1 88 ? 3.273 -1.899 7.613 1.00 92.88 88 LEU A N 1
ATOM 639 C CA . LEU A 1 88 ? 3.258 -1.864 6.153 1.00 92.88 88 LEU A CA 1
ATOM 640 C C . LEU A 1 88 ? 4.355 -2.750 5.574 1.00 92.88 88 LEU A C 1
ATOM 642 O O . LEU A 1 88 ? 5.520 -2.677 5.972 1.00 92.88 88 LEU A O 1
ATOM 646 N N . GLN A 1 89 ? 3.980 -3.550 4.588 1.00 93.62 89 GLN A N 1
ATOM 647 C CA . GLN A 1 89 ? 4.870 -4.432 3.851 1.00 93.62 89 GLN A CA 1
ATOM 648 C C . GLN A 1 89 ? 4.529 -4.381 2.363 1.00 93.62 89 GLN A C 1
ATOM 650 O O . GLN A 1 89 ? 3.478 -3.884 1.957 1.00 93.62 89 GLN A O 1
ATOM 655 N N . VAL A 1 90 ? 5.436 -4.895 1.536 1.00 94.69 90 VAL A N 1
ATOM 656 C CA . VAL A 1 90 ? 5.167 -5.111 0.115 1.00 94.69 90 VAL A CA 1
ATOM 657 C C . VAL A 1 90 ? 4.542 -6.490 -0.048 1.00 94.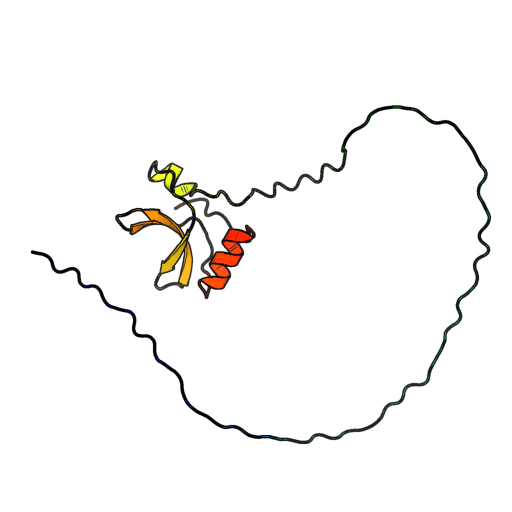69 90 VAL A C 1
ATOM 659 O O . VAL A 1 90 ? 5.093 -7.488 0.411 1.00 94.69 90 VAL A O 1
ATOM 662 N N . LEU A 1 91 ? 3.388 -6.539 -0.700 1.00 93.62 91 LEU A N 1
ATOM 663 C CA . LEU A 1 91 ? 2.663 -7.757 -1.028 1.00 93.62 91 LEU A CA 1
ATOM 664 C C . LEU A 1 91 ? 2.554 -7.910 -2.547 1.00 93.62 91 LEU A C 1
ATOM 666 O O . LEU A 1 91 ? 2.769 -6.967 -3.310 1.00 93.62 91 LEU A O 1
ATOM 670 N N . HIS A 1 92 ? 2.226 -9.120 -2.991 1.00 93.44 92 HIS A N 1
ATOM 671 C CA . HIS A 1 92 ? 2.112 -9.466 -4.402 1.00 93.44 92 HIS A CA 1
ATOM 672 C C . HIS A 1 92 ? 0.755 -10.106 -4.702 1.00 93.44 92 HIS A C 1
ATOM 674 O O . HIS A 1 92 ? 0.214 -10.863 -3.897 1.00 93.44 92 HIS A O 1
ATOM 680 N N . SER A 1 93 ? 0.208 -9.788 -5.869 1.00 91.31 93 SER A N 1
ATOM 681 C CA . SER A 1 93 ? -1.014 -10.366 -6.429 1.00 91.31 93 SER A CA 1
ATOM 682 C C . SER A 1 93 ? -0.844 -10.564 -7.934 1.00 91.31 93 SER A C 1
ATOM 684 O O . SER A 1 93 ? 0.100 -10.042 -8.524 1.00 91.31 93 SER A O 1
ATOM 686 N N . ALA A 1 94 ? -1.802 -11.234 -8.580 1.00 90.50 94 ALA A N 1
ATOM 687 C CA . ALA A 1 94 ? -1.806 -11.411 -10.034 1.00 90.50 94 ALA A CA 1
ATOM 688 C C . ALA A 1 94 ? -1.730 -10.084 -10.822 1.00 90.50 94 ALA A C 1
ATOM 690 O O . ALA A 1 94 ? -1.205 -10.059 -11.931 1.00 90.50 94 ALA A O 1
ATOM 691 N N . ALA A 1 95 ? -2.210 -8.974 -10.246 1.00 88.88 95 ALA A N 1
ATOM 692 C CA . ALA A 1 95 ? -2.150 -7.645 -10.858 1.00 88.88 95 ALA A CA 1
ATOM 693 C C . ALA A 1 95 ? -0.782 -6.948 -10.701 1.00 88.88 95 ALA A C 1
ATOM 695 O O . ALA A 1 95 ? -0.516 -5.949 -11.369 1.00 88.88 95 ALA A O 1
ATOM 696 N N . GLY A 1 96 ? 0.090 -7.452 -9.824 1.00 94.25 96 GLY A N 1
ATOM 697 C CA . GLY A 1 96 ? 1.385 -6.855 -9.511 1.00 94.25 96 GLY A CA 1
ATOM 698 C C . GLY A 1 96 ? 1.645 -6.733 -8.012 1.00 94.25 96 GLY A C 1
ATOM 699 O O . GLY A 1 96 ? 0.972 -7.348 -7.179 1.00 94.25 96 GLY A O 1
ATOM 700 N N . HIS A 1 97 ? 2.654 -5.933 -7.671 1.00 95.19 97 HIS A N 1
ATOM 701 C CA . HIS A 1 97 ? 3.063 -5.676 -6.291 1.00 95.19 97 HIS A CA 1
ATOM 702 C C . HIS A 1 97 ? 2.324 -4.465 -5.736 1.00 95.19 97 HIS A C 1
ATOM 704 O O . HIS A 1 97 ? 2.046 -3.526 -6.469 1.00 95.19 97 HIS A O 1
ATOM 710 N N . TYR A 1 98 ? 2.026 -4.454 -4.450 1.00 94.56 98 TYR A N 1
ATOM 711 C CA . TYR A 1 98 ? 1.351 -3.342 -3.790 1.00 94.56 98 TYR A CA 1
ATOM 712 C C . TYR A 1 98 ? 1.839 -3.227 -2.350 1.00 94.56 98 TYR A C 1
ATOM 714 O O . TYR A 1 98 ? 2.472 -4.141 -1.822 1.00 94.56 98 TYR A O 1
ATOM 722 N N . ILE A 1 99 ? 1.575 -2.091 -1.721 1.00 94.56 99 ILE A N 1
ATOM 723 C CA . ILE A 1 99 ? 1.867 -1.874 -0.308 1.00 94.56 99 ILE A CA 1
ATOM 724 C C . ILE A 1 99 ? 0.590 -2.170 0.468 1.00 94.56 99 ILE A C 1
ATOM 726 O O . ILE A 1 99 ? -0.497 -1.702 0.122 1.00 94.56 99 ILE A O 1
ATOM 730 N N . GLY A 1 100 ? 0.711 -2.974 1.509 1.00 93.94 100 GLY A N 1
ATOM 731 C CA . GLY A 1 100 ? -0.417 -3.364 2.336 1.00 93.94 100 GLY A CA 1
ATOM 732 C C . GLY A 1 100 ? 0.037 -3.903 3.676 1.00 93.94 100 GLY A C 1
ATOM 733 O O . GLY A 1 100 ? 1.194 -3.753 4.072 1.00 93.94 100 GLY A O 1
ATOM 734 N N . THR A 1 101 ? -0.881 -4.553 4.367 1.00 94.25 101 THR A N 1
ATOM 735 C CA . THR A 1 101 ? -0.613 -5.215 5.641 1.00 94.25 101 THR A CA 1
ATOM 736 C C . THR A 1 101 ? -0.840 -6.710 5.523 1.00 94.25 101 THR A C 1
ATOM 738 O O . THR A 1 101 ? -1.691 -7.179 4.762 1.00 94.25 101 THR A O 1
ATOM 741 N N . ARG A 1 102 ? -0.057 -7.474 6.283 1.00 92.56 102 ARG A N 1
ATOM 742 C CA . ARG A 1 102 ? -0.156 -8.928 6.345 1.00 92.56 102 ARG A CA 1
ATOM 743 C C . ARG A 1 102 ? -0.218 -9.374 7.797 1.00 92.56 102 ARG A C 1
ATOM 745 O O . ARG A 1 102 ? 0.580 -8.909 8.608 1.00 92.56 102 ARG A O 1
ATOM 752 N N . ASP A 1 103 ? -1.146 -10.274 8.079 1.00 90.31 103 ASP A N 1
ATOM 753 C CA . ASP A 1 103 ? -1.255 -11.008 9.338 1.00 90.31 103 ASP A CA 1
ATOM 754 C C . ASP A 1 103 ? -0.874 -12.484 9.118 1.00 90.31 103 ASP A C 1
ATOM 756 O O . ASP A 1 103 ? -0.536 -12.889 7.998 1.00 90.31 103 ASP A O 1
ATOM 760 N N . PHE A 1 104 ? -0.928 -13.297 10.171 1.00 87.38 104 PHE A N 1
ATOM 761 C CA . PHE A 1 104 ? -0.616 -14.729 10.108 1.00 87.38 104 PHE A CA 1
ATOM 762 C C . PHE A 1 104 ? -1.503 -15.500 9.116 1.00 87.38 104 PHE A C 1
ATOM 764 O O . PHE A 1 104 ? -1.006 -16.379 8.413 1.00 87.38 104 PHE A O 1
ATOM 771 N N . ASP A 1 105 ? -2.779 -15.126 9.000 1.00 86.94 105 ASP A N 1
ATOM 772 C CA . ASP A 1 105 ? -3.741 -15.754 8.086 1.00 86.94 105 ASP A CA 1
ATOM 773 C C . ASP A 1 105 ? -3.608 -15.294 6.625 1.00 86.94 105 ASP A C 1
ATOM 775 O O . ASP A 1 105 ? -4.097 -15.967 5.716 1.00 86.94 105 ASP A O 1
ATOM 779 N N . GLY A 1 106 ? -2.942 -14.163 6.357 1.00 87.69 106 GLY A N 1
ATOM 780 C CA . GLY A 1 106 ? -2.835 -13.633 4.998 1.00 87.69 106 GLY A CA 1
ATOM 781 C C . GLY A 1 106 ? -2.802 -12.105 4.882 1.00 87.69 106 GLY A C 1
ATOM 782 O O . GLY A 1 106 ? -2.630 -11.399 5.879 1.00 87.69 106 GLY A O 1
ATOM 783 N N . PRO A 1 107 ? -2.902 -11.572 3.648 1.00 88.81 107 PRO A N 1
ATOM 784 C CA . PRO A 1 107 ? -3.058 -10.136 3.409 1.00 88.81 107 PRO A CA 1
ATOM 785 C C . PRO A 1 107 ? -4.348 -9.619 4.061 1.00 88.81 107 PRO A C 1
ATOM 787 O O . PRO A 1 107 ? -5.417 -10.159 3.793 1.00 88.81 107 PRO A O 1
ATOM 790 N N . VAL A 1 108 ? -4.252 -8.579 4.897 1.00 88.12 108 VAL A N 1
ATOM 791 C CA . VAL A 1 108 ? -5.412 -8.014 5.616 1.00 88.12 108 VAL A CA 1
ATOM 792 C C . VAL A 1 108 ? -6.030 -6.858 4.843 1.00 88.12 108 VAL A C 1
ATOM 794 O O . VAL A 1 108 ? -7.222 -6.886 4.559 1.00 88.12 108 VAL A O 1
ATOM 797 N N . SER A 1 109 ? -5.213 -5.874 4.462 1.00 89.19 109 SER A N 1
ATOM 798 C CA . SER A 1 109 ? -5.670 -4.703 3.710 1.00 89.19 109 SER A CA 1
ATOM 799 C C . SER A 1 109 ? -4.635 -4.259 2.682 1.00 89.19 109 SER A C 1
ATOM 801 O O . SER A 1 109 ? -3.422 -4.374 2.901 1.00 89.19 109 SER A O 1
ATOM 803 N N . ARG A 1 110 ? -5.118 -3.708 1.564 1.00 92.69 110 ARG A N 1
ATOM 804 C CA . ARG A 1 110 ? -4.301 -3.002 0.571 1.00 92.69 110 ARG A CA 1
ATOM 805 C C . ARG A 1 110 ? -4.280 -1.520 0.925 1.00 92.69 110 ARG A C 1
ATOM 807 O O . ARG A 1 110 ? -5.322 -0.887 0.939 1.00 92.69 110 ARG A O 1
ATOM 814 N N . GLU A 1 111 ? -3.096 -0.980 1.184 1.00 92.12 111 GLU A N 1
ATOM 815 C CA . GLU A 1 111 ? -2.918 0.399 1.655 1.00 92.12 111 GLU A CA 1
ATOM 816 C C . GLU A 1 111 ? -2.534 1.336 0.506 1.00 92.12 111 GLU A C 1
ATOM 818 O O . GLU A 1 111 ? -2.920 2.500 0.518 1.00 92.12 111 GLU A O 1
ATOM 823 N N . SER A 1 112 ? -1.830 0.846 -0.523 1.00 92.81 112 SER A N 1
ATOM 824 C CA . SER A 1 112 ? -1.556 1.630 -1.732 1.00 92.81 112 SER A CA 1
ATOM 825 C C . SER A 1 112 ? -2.669 1.531 -2.768 1.00 92.81 112 SER A C 1
ATOM 827 O O . SER A 1 112 ? -3.145 0.440 -3.083 1.00 92.81 112 SER A O 1
ATOM 829 N N . ASN A 1 113 ? -3.000 2.661 -3.394 1.00 91.88 113 ASN A N 1
ATOM 830 C CA . ASN A 1 113 ? -3.908 2.680 -4.544 1.00 91.88 113 ASN A CA 1
ATOM 831 C C . ASN A 1 113 ? -3.271 2.087 -5.813 1.00 91.88 113 ASN A C 1
ATOM 833 O O . ASN A 1 113 ? -3.930 1.486 -6.656 1.00 91.88 113 ASN A O 1
ATOM 837 N N . GLU A 1 114 ? -1.960 2.255 -5.938 1.00 92.81 114 GLU A N 1
ATOM 838 C CA . GLU A 1 114 ? -1.205 1.892 -7.129 1.00 92.81 114 GLU A CA 1
ATOM 839 C C . GLU A 1 114 ? -0.645 0.467 -7.034 1.00 92.81 114 GLU A C 1
ATOM 841 O O . GLU A 1 114 ? -0.269 -0.008 -5.957 1.00 92.81 114 GLU A O 1
ATOM 846 N N . TYR A 1 115 ? -0.538 -0.187 -8.193 1.00 94.38 115 TYR A N 1
ATOM 847 C CA . TYR A 1 115 ? 0.224 -1.420 -8.364 1.00 94.38 115 TYR A CA 1
ATOM 848 C C . TYR A 1 115 ? 1.591 -1.120 -8.981 1.00 94.38 115 TYR A C 1
ATOM 850 O O . TYR A 1 115 ? 1.720 -0.393 -9.967 1.00 94.38 115 TYR A O 1
ATOM 858 N N . PHE A 1 116 ? 2.623 -1.744 -8.435 1.00 94.31 116 PHE A N 1
ATOM 859 C CA . PHE A 1 116 ? 3.997 -1.671 -8.897 1.00 94.31 116 PHE A CA 1
ATOM 860 C C . PHE A 1 116 ? 4.353 -2.893 -9.743 1.00 94.31 116 PHE A C 1
ATOM 862 O O . PHE A 1 116 ? 4.005 -4.037 -9.436 1.00 94.31 116 PHE A O 1
ATOM 869 N N . ARG A 1 117 ? 5.145 -2.655 -10.792 1.00 92.94 117 ARG A N 1
ATOM 870 C CA . ARG A 1 117 ? 5.638 -3.719 -11.680 1.00 92.94 117 ARG A CA 1
ATOM 871 C C . ARG A 1 117 ? 6.659 -4.650 -11.023 1.00 92.94 117 ARG A C 1
ATOM 873 O O . ARG A 1 117 ? 6.864 -5.754 -11.515 1.00 92.94 117 ARG A O 1
ATOM 880 N N . SER A 1 118 ? 7.301 -4.237 -9.931 1.00 94.62 118 SER A N 1
ATOM 881 C CA . SER A 1 118 ? 8.304 -5.050 -9.235 1.00 94.62 118 SER A CA 1
ATOM 882 C C . SER A 1 118 ? 8.286 -4.789 -7.732 1.00 94.62 118 SER A C 1
ATOM 884 O O . SER A 1 118 ? 7.970 -3.687 -7.282 1.00 94.62 118 SER A O 1
ATOM 886 N N . GLU A 1 119 ? 8.687 -5.790 -6.952 1.00 95.06 119 GLU A N 1
ATOM 887 C CA . GLU A 1 119 ? 8.813 -5.670 -5.497 1.00 95.06 119 GLU A CA 1
ATOM 888 C C . GLU A 1 119 ? 9.786 -4.548 -5.107 1.00 95.06 119 GLU A C 1
ATOM 890 O O . GLU A 1 119 ? 9.491 -3.728 -4.243 1.00 95.06 119 GLU A O 1
ATOM 895 N N . ALA A 1 120 ? 10.921 -4.444 -5.806 1.00 95.31 120 ALA A N 1
ATOM 896 C CA . ALA A 1 120 ? 11.927 -3.419 -5.542 1.00 95.31 120 ALA A CA 1
ATOM 897 C C . ALA A 1 120 ? 11.390 -1.989 -5.733 1.00 95.31 120 ALA A C 1
ATOM 899 O O . ALA A 1 120 ? 11.759 -1.085 -4.982 1.00 95.31 120 ALA A O 1
ATOM 900 N N . THR A 1 121 ? 10.514 -1.763 -6.719 1.00 94.81 12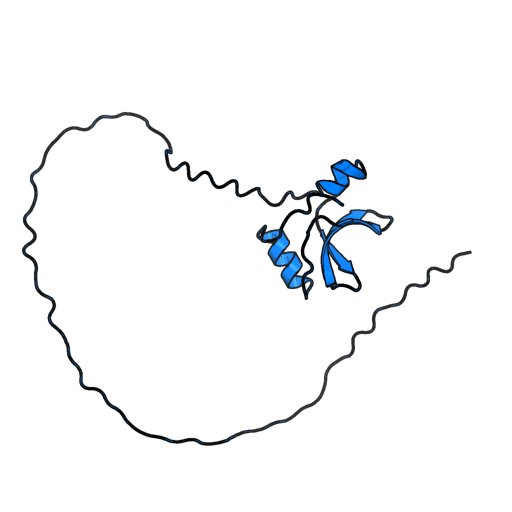1 THR A N 1
ATOM 901 C CA . THR A 1 121 ? 9.873 -0.457 -6.928 1.00 94.81 121 THR A CA 1
ATOM 902 C C . THR A 1 121 ? 8.868 -0.153 -5.827 1.00 94.81 121 THR A C 1
ATOM 904 O O . THR A 1 121 ? 8.891 0.961 -5.309 1.00 94.81 121 THR A O 1
ATOM 907 N N . ALA A 1 122 ? 8.069 -1.140 -5.413 1.00 94.06 122 ALA A N 1
ATOM 908 C CA . ALA A 1 122 ? 7.151 -0.999 -4.285 1.00 94.06 122 ALA A CA 1
ATOM 909 C C . ALA A 1 122 ? 7.895 -0.715 -2.972 1.00 94.06 122 ALA A C 1
ATOM 911 O O . ALA A 1 122 ? 7.528 0.199 -2.241 1.00 94.06 122 ALA A O 1
ATOM 912 N N . LYS A 1 123 ? 8.993 -1.430 -2.698 1.00 93.94 123 LYS A N 1
ATOM 913 C CA . LYS A 1 123 ? 9.808 -1.231 -1.492 1.00 93.94 123 LYS A CA 1
ATOM 914 C C . LYS A 1 123 ? 10.424 0.164 -1.458 1.00 93.94 123 LYS A C 1
ATOM 916 O O . LYS A 1 123 ? 10.287 0.872 -0.469 1.00 93.94 123 LYS A O 1
ATOM 921 N N . ARG A 1 124 ? 11.002 0.609 -2.577 1.00 93.75 124 ARG A N 1
ATOM 922 C CA . ARG A 1 124 ? 11.519 1.979 -2.703 1.00 93.75 124 ARG A CA 1
ATOM 923 C C . ARG A 1 124 ? 10.427 3.035 -2.572 1.00 93.75 124 ARG A C 1
ATOM 925 O O . ARG A 1 124 ? 10.715 4.143 -2.126 1.00 93.75 124 ARG A O 1
ATOM 932 N N . ALA A 1 125 ? 9.211 2.753 -3.035 1.00 92.25 125 ALA A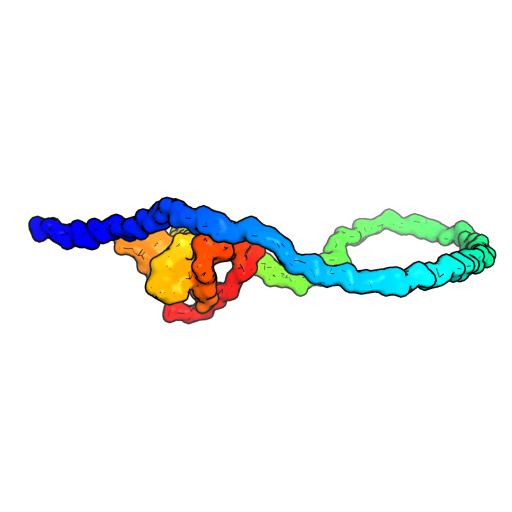 N 1
ATOM 933 C CA . ALA A 1 125 ? 8.081 3.649 -2.837 1.00 92.25 125 ALA A CA 1
ATOM 934 C C . ALA A 1 125 ? 7.722 3.711 -1.349 1.00 92.25 125 ALA A C 1
ATOM 936 O O . ALA A 1 125 ? 7.650 4.812 -0.815 1.00 92.25 125 ALA A O 1
ATOM 937 N N . LEU A 1 126 ? 7.616 2.564 -0.670 1.00 91.44 126 LEU A N 1
ATOM 938 C CA . LEU A 1 126 ? 7.357 2.466 0.767 1.00 91.44 126 LEU A CA 1
ATOM 939 C C . LEU A 1 126 ? 8.391 3.241 1.598 1.00 91.44 126 LEU A C 1
ATOM 941 O O . LEU A 1 126 ? 8.012 4.059 2.429 1.00 91.44 126 LEU A O 1
ATOM 945 N N . GLU A 1 127 ? 9.681 3.041 1.325 1.00 90.12 127 GLU A N 1
ATOM 946 C CA . GLU A 1 127 ? 10.787 3.705 2.032 1.00 90.12 127 GLU A CA 1
ATOM 947 C C . GLU A 1 127 ? 10.810 5.221 1.805 1.00 90.12 127 GLU A C 1
ATOM 949 O O . GLU A 1 127 ? 11.134 5.979 2.716 1.00 90.12 127 GLU A O 1
ATOM 954 N N . ARG A 1 128 ? 10.471 5.675 0.592 1.00 88.81 128 ARG A N 1
ATOM 955 C CA . ARG A 1 128 ? 10.484 7.103 0.234 1.00 88.81 128 ARG A CA 1
ATOM 956 C C . ARG A 1 128 ? 9.157 7.817 0.489 1.00 88.81 128 ARG A C 1
ATOM 958 O O . ARG A 1 128 ? 9.104 9.028 0.318 1.00 88.81 128 ARG A O 1
ATOM 965 N N . GLY A 1 129 ? 8.090 7.090 0.822 1.00 88.38 129 GLY A N 1
ATOM 966 C CA . GLY A 1 129 ? 6.724 7.625 0.831 1.00 88.38 129 GLY A CA 1
ATOM 967 C C . GLY A 1 129 ? 6.212 8.025 -0.559 1.00 88.38 129 GLY A C 1
ATOM 968 O O . GLY A 1 129 ? 5.361 8.895 -0.677 1.00 88.38 129 GLY A O 1
ATOM 969 N N . GLY A 1 130 ? 6.743 7.419 -1.624 1.00 88.19 130 GLY A N 1
ATOM 970 C CA . GLY A 1 130 ? 6.378 7.711 -3.016 1.00 88.19 130 GLY A CA 1
ATOM 971 C C . GLY A 1 130 ? 5.173 6.915 -3.521 1.00 88.19 130 GLY A C 1
ATOM 972 O O . GLY A 1 130 ? 5.195 6.475 -4.667 1.00 88.19 130 GLY A O 1
ATOM 973 N N . TRP A 1 131 ? 4.193 6.645 -2.662 1.00 91.62 131 TRP A N 1
ATOM 974 C CA . TRP A 1 131 ? 2.984 5.882 -2.971 1.00 91.62 131 TRP A CA 1
ATOM 975 C C . TRP A 1 131 ? 1.762 6.598 -2.407 1.00 91.62 131 TRP A C 1
ATOM 977 O O . TRP A 1 131 ? 1.847 7.274 -1.381 1.00 91.62 131 TRP A O 1
ATOM 987 N N . SER A 1 132 ? 0.626 6.433 -3.075 1.00 90.50 132 SER A N 1
ATOM 988 C CA . SER A 1 132 ? -0.619 7.085 -2.668 1.00 90.50 132 SER A CA 1
ATOM 989 C C . SER A 1 132 ? -1.431 6.189 -1.729 1.00 90.50 132 SER A C 1
ATOM 991 O O . SER A 1 132 ? -1.759 5.056 -2.099 1.00 90.50 132 SER A O 1
ATOM 993 N N . GLN A 1 133 ? -1.778 6.700 -0.541 1.00 91.25 133 GLN A N 1
ATOM 994 C CA . GLN A 1 133 ? -2.669 6.014 0.401 1.00 91.25 133 GLN A CA 1
ATOM 995 C C . GLN A 1 133 ? -4.064 5.861 -0.208 1.00 91.25 133 GLN A C 1
ATOM 997 O O . GLN A 1 133 ? -4.671 6.818 -0.690 1.00 91.25 133 GLN A O 1
ATOM 1002 N N . MET A 1 134 ? -4.573 4.640 -0.164 1.00 90.00 134 MET A N 1
ATOM 1003 C CA . MET A 1 134 ? -5.923 4.292 -0.560 1.00 90.00 134 MET A CA 1
ATOM 1004 C C . MET A 1 134 ? -6.911 4.789 0.503 1.00 90.00 134 MET A C 1
ATOM 1006 O O . MET A 1 134 ? -6.762 4.494 1.688 1.00 90.00 134 MET A O 1
ATOM 1010 N N . SER A 1 135 ? -7.903 5.579 0.083 1.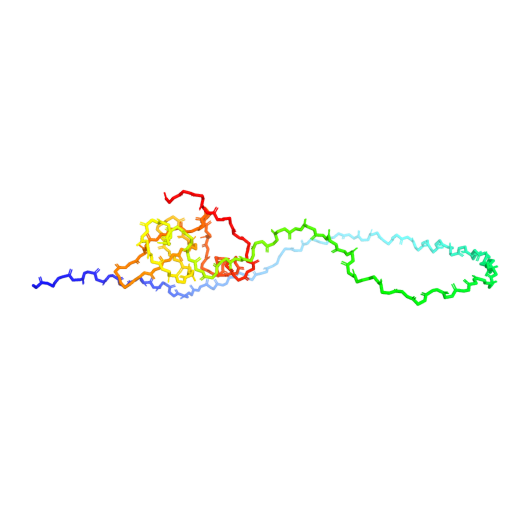00 86.69 135 SER A N 1
ATOM 1011 C CA . SER A 1 135 ? -8.910 6.156 0.986 1.00 86.69 135 SER A CA 1
ATOM 1012 C C . SER A 1 135 ? -9.909 5.111 1.490 1.00 86.69 135 SER A C 1
ATOM 1014 O O . SER A 1 135 ? -10.363 5.192 2.629 1.00 86.69 135 SER A O 1
ATOM 1016 N N . ASN A 1 136 ? -10.227 4.126 0.643 1.00 80.81 136 ASN A N 1
ATOM 1017 C CA . ASN A 1 136 ? -11.264 3.124 0.876 1.00 80.81 136 ASN A CA 1
ATOM 1018 C C . ASN A 1 136 ? -10.715 1.730 0.518 1.00 80.81 136 ASN A C 1
ATOM 1020 O O . ASN A 1 136 ? -10.087 1.626 -0.536 1.00 80.81 136 ASN A O 1
ATOM 1024 N N . PRO A 1 137 ? -10.944 0.697 1.346 1.00 71.25 137 PRO A N 1
ATOM 1025 C CA . PRO A 1 137 ? -10.348 -0.633 1.194 1.00 71.25 137 PRO A CA 1
ATOM 1026 C C . PRO A 1 137 ? -10.849 -1.408 -0.032 1.00 71.25 137 PRO A C 1
ATOM 1028 O O . PRO A 1 137 ? -12.025 -1.222 -0.423 1.00 71.25 137 PRO A O 1
#

Sequence (137 aa):
MLLTSSAPCQQPGSLGCRGIRPARSTSPLRIGPRTSAFLAPMPFHPPPAGTSIPRGLDCLAFSRSLSMSQPSRFGQLALAYAGKLLPLQVLHSAAGHYIGTRDFDGPVSRESNEYFRSEATAKRALERGGWSQMSNP

pLDDT: mean 70.4, std 20.13, range [39.31, 95.31]

Organism: Xanthomonas axonopodis pv. citri (strain 306) (NCBI:txid190486)

Foldseek 3Di:
DDDPPDDDDDDDDDDDDDDDDDDDDDDDDDPDDDDPDDDDDDDDDDDDDDDDDDDDDDDDPPPPPDPPVQLDQFAPCCCVPVVDGFGWDWDADPVAIAIAGADPVGTRDGQFPDHDNDRVVRVVCSNVVVTDGDPHD

Radius of gyration: 30.08 Å; chains: 1; bounding box: 47×86×61 Å